Protein AF-A0A1F6WMM8-F1 (afdb_monomer_lite)

Organism: NCBI:txid1801764

Radius of gyration: 24.7 Å; chains: 1; bounding box: 41×43×90 Å

pLDDT: mean 87.57, std 16.32, range [40.16, 98.81]

Secondary structure (DSSP, 8-state):
--HHHHHHHHHHHHHHHHHHHHHHTT------S-HHHHHHHHHHHHHHHHTT-EEEE-TT-HHHHHHHHHTGGGGGGS-EEE--SS-TTSPPPHHHHHTT--SSSEEE-TTS-EEES---HHHHHHHTT----HHHHHHHHHHHHHHHHHHHHHHHHHHHHTTS--

InterPro domains:
  IPR036249 Thioredoxin-like superfamily [SSF52833] (55-127)

Foldseek 3Di:
DPVVVVVVVVVVVVVVVVVVVVVVVPPPPPPPPDVLLLVLLLLLLQLCVVQVKAWEAAPQDPQQVVLLVLSPVSSVSHNYDHQDPPDPPDHGDVVVVVVVPDDPGWMAGPVRDIDHTRDQSLVSCVVSVGDDDPSSNVSSVVSVVVVVVVVVVVVVVVVVVVVVPD

Sequence (166 aa):
MKKEHIFVTILVILIAGITTLAVVSNQKNNVDKNPVLSLALDKTAQCLVDGGAKFYGASWCSHCANQKALFKKSVKTLPYIECSTGGPGTPQTQVCIDAKIQSYPTWRFTDNTELSGEVSPLDLANKVSCSLDDTSIAELQIQKDELIAKQKSTQATQKSQSTTQD

Structure (mmCIF, N/CA/C/O backbone):
data_AF-A0A1F6WMM8-F1
#
_entry.id   AF-A0A1F6WMM8-F1
#
loop_
_atom_site.group_PDB
_atom_site.id
_atom_site.type_symbol
_atom_site.label_atom_id
_atom_site.label_alt_id
_atom_site.label_comp_id
_atom_site.label_asym_id
_atom_site.label_entity_id
_atom_site.label_seq_id
_atom_site.pdbx_PDB_ins_code
_atom_site.Cartn_x
_atom_site.Cartn_y
_atom_site.Cartn_z
_atom_site.occupancy
_atom_site.B_iso_or_equiv
_atom_site.auth_seq_id
_atom_site.auth_comp_id
_atom_site.auth_asym_id
_atom_site.auth_atom_id
_atom_site.pdbx_PDB_model_num
ATOM 1 N N . MET A 1 1 ? -22.302 21.915 -67.177 1.00 55.44 1 MET A N 1
ATOM 2 C CA . MET A 1 1 ? -20.910 21.647 -66.743 1.00 55.44 1 MET A CA 1
ATOM 3 C C . MET A 1 1 ? -20.702 22.012 -65.262 1.00 55.44 1 MET A C 1
ATOM 5 O O . MET A 1 1 ? -19.961 22.935 -64.968 1.00 55.44 1 MET A O 1
ATOM 9 N N . LYS A 1 2 ? -21.403 21.363 -64.313 1.00 59.62 2 LYS A N 1
ATOM 10 C CA . LYS A 1 2 ? -21.249 21.633 -62.855 1.00 59.62 2 LYS A CA 1
ATOM 11 C C . LYS A 1 2 ? -21.409 20.384 -61.967 1.00 59.62 2 LYS A C 1
ATOM 13 O O . LYS A 1 2 ? -20.813 20.338 -60.902 1.00 59.62 2 LYS A O 1
ATOM 18 N N . LYS A 1 3 ? -22.157 19.359 -62.410 1.00 58.81 3 LYS A N 1
ATOM 19 C CA . LYS A 1 3 ? -22.384 18.111 -61.649 1.00 58.81 3 LYS A CA 1
ATOM 20 C C . LYS A 1 3 ? -21.127 17.242 -61.495 1.00 58.81 3 LYS A C 1
ATOM 22 O O . LYS A 1 3 ? -20.868 16.791 -60.390 1.00 58.81 3 LYS A O 1
ATOM 27 N N . GLU A 1 4 ? -20.325 17.097 -62.550 1.00 62.03 4 GLU A N 1
ATOM 28 C CA . GLU A 1 4 ? -19.064 16.329 -62.519 1.00 62.03 4 GLU A CA 1
ATOM 29 C C . GLU A 1 4 ? -18.065 16.901 -61.493 1.00 62.03 4 GLU A C 1
ATOM 31 O O . GLU A 1 4 ? -17.492 16.166 -60.696 1.00 62.03 4 GLU A O 1
ATOM 36 N N . HIS A 1 5 ? -17.926 18.231 -61.417 1.00 61.16 5 HIS A N 1
ATOM 37 C CA . HIS A 1 5 ? -17.050 18.876 -60.430 1.00 61.16 5 HIS A CA 1
ATOM 38 C C . HIS A 1 5 ? -17.611 18.828 -59.003 1.00 61.16 5 HIS A C 1
ATOM 40 O O . HIS A 1 5 ? -16.836 18.760 -58.058 1.00 61.16 5 HIS A O 1
ATOM 46 N N . ILE A 1 6 ? -18.939 18.826 -58.824 1.00 69.00 6 ILE A N 1
ATOM 47 C CA . ILE A 1 6 ? -19.566 18.721 -57.496 1.00 69.00 6 ILE A CA 1
ATOM 48 C C . ILE A 1 6 ? -19.223 17.382 -56.828 1.00 69.00 6 ILE A C 1
ATOM 50 O O . ILE A 1 6 ? -18.859 17.377 -55.655 1.00 69.00 6 ILE A O 1
ATOM 54 N N . PHE A 1 7 ? -19.270 16.265 -57.562 1.00 72.88 7 PHE A N 1
ATOM 55 C CA . PHE A 1 7 ? -18.910 14.955 -57.005 1.00 72.88 7 PHE A CA 1
ATOM 56 C C . PHE A 1 7 ? -17.423 14.857 -56.656 1.00 72.88 7 PHE A C 1
ATOM 58 O O . PHE A 1 7 ? -17.084 14.349 -55.588 1.00 72.88 7 PHE A O 1
ATOM 65 N N . VAL A 1 8 ? -16.545 15.404 -57.502 1.00 74.88 8 VAL A N 1
ATOM 66 C CA . VAL A 1 8 ? -15.098 15.429 -57.240 1.00 74.88 8 VAL A CA 1
ATOM 67 C C . VAL A 1 8 ? -14.779 16.277 -56.003 1.00 74.88 8 VAL A C 1
ATOM 69 O O . VAL A 1 8 ? -14.020 15.837 -55.145 1.00 74.88 8 VAL A O 1
ATOM 72 N N . THR A 1 9 ? -15.411 17.442 -55.841 1.00 75.62 9 THR A N 1
ATOM 73 C CA . THR A 1 9 ? -15.201 18.299 -54.663 1.00 75.62 9 THR A CA 1
ATOM 74 C C . THR A 1 9 ? -15.722 17.651 -53.375 1.00 75.62 9 THR A C 1
ATOM 76 O O . THR A 1 9 ? -15.047 17.714 -52.350 1.00 75.62 9 THR A O 1
ATOM 79 N N . ILE A 1 10 ? -16.876 16.972 -53.412 1.00 79.44 10 ILE A N 1
ATOM 80 C CA . ILE A 1 10 ? -17.417 16.241 -52.250 1.00 79.44 10 ILE A CA 1
ATOM 81 C C . ILE A 1 10 ? -16.497 15.075 -51.862 1.00 79.44 10 ILE A C 1
ATOM 83 O O . ILE A 1 10 ? -16.223 14.884 -50.678 1.00 79.44 10 ILE A O 1
ATOM 87 N N . LEU A 1 11 ? -15.971 14.332 -52.840 1.00 79.00 11 LEU A N 1
ATOM 88 C CA . LEU A 1 11 ? -15.058 13.215 -52.594 1.00 79.00 11 LEU A CA 1
ATOM 89 C C . LEU A 1 11 ? -13.738 13.690 -51.963 1.00 79.00 11 LEU A C 1
ATOM 91 O O . LEU A 1 11 ? -13.268 13.087 -51.003 1.00 79.00 11 LEU A O 1
ATOM 95 N N . VAL A 1 12 ? -13.175 14.804 -52.440 1.00 76.62 12 VAL A N 1
ATOM 96 C CA . VAL A 1 12 ? -11.945 15.390 -51.881 1.00 76.62 12 VAL A CA 1
ATOM 97 C C . VAL A 1 12 ? -12.160 15.903 -50.452 1.00 76.62 12 VAL A C 1
ATOM 99 O O . VAL A 1 12 ? -11.305 15.675 -49.601 1.00 76.62 12 VAL A O 1
ATOM 102 N N . ILE A 1 13 ? -13.306 16.526 -50.149 1.00 76.75 13 ILE A N 1
ATOM 103 C CA . ILE A 1 13 ? -13.641 16.987 -48.788 1.0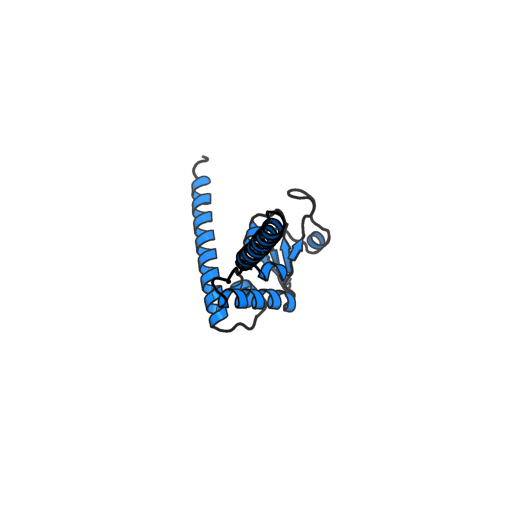0 76.75 13 ILE A CA 1
ATOM 104 C C . ILE A 1 13 ? -13.865 15.805 -47.836 1.00 76.75 13 ILE A C 1
ATOM 106 O O . ILE A 1 13 ? -13.419 15.859 -46.692 1.00 76.75 13 ILE A O 1
ATOM 110 N N . LEU A 1 14 ? -14.504 14.722 -48.292 1.00 75.06 14 LEU A N 1
ATOM 111 C CA . LEU A 1 14 ? -14.685 13.509 -47.489 1.00 75.06 14 LEU A CA 1
ATOM 112 C C . LEU A 1 14 ? -13.349 12.818 -47.199 1.00 75.06 14 LEU A C 1
ATOM 114 O O . LEU A 1 14 ? -13.090 12.458 -46.055 1.00 75.06 14 LEU A O 1
ATOM 118 N N . ILE A 1 15 ? -12.470 12.689 -48.197 1.00 72.88 15 ILE A N 1
ATOM 119 C CA . ILE A 1 15 ? -11.135 12.107 -48.004 1.00 72.88 15 ILE A CA 1
ATOM 120 C C . ILE A 1 15 ? -10.297 13.004 -47.079 1.00 72.88 15 ILE A C 1
ATOM 122 O O . ILE A 1 15 ? -9.707 12.506 -46.123 1.00 72.88 15 ILE A O 1
ATOM 126 N N . ALA A 1 16 ? -10.305 14.327 -47.276 1.00 65.12 16 ALA A N 1
ATOM 127 C CA . ALA A 1 16 ? -9.618 15.271 -46.393 1.00 65.12 16 ALA A CA 1
ATOM 128 C C . ALA A 1 16 ? -10.171 15.231 -44.951 1.00 65.12 16 ALA A C 1
ATOM 130 O O . ALA A 1 16 ? -9.399 15.200 -43.993 1.00 65.12 16 ALA A O 1
ATOM 131 N N . GLY A 1 17 ? -11.493 15.143 -44.777 1.00 62.72 17 GLY A N 1
ATOM 132 C CA . GLY A 1 17 ? -12.160 14.974 -43.480 1.00 62.72 17 GLY A CA 1
ATOM 133 C C . GLY A 1 17 ? -11.798 13.665 -42.767 1.00 62.72 17 GLY A C 1
ATOM 134 O O . GLY A 1 17 ? -11.542 13.658 -41.565 1.00 62.72 17 GLY A O 1
ATOM 135 N N . ILE A 1 18 ? -11.695 12.557 -43.506 1.00 64.19 18 ILE A N 1
ATOM 136 C CA . ILE A 1 18 ? -11.273 11.256 -42.964 1.00 64.19 18 ILE A CA 1
ATOM 137 C C . ILE A 1 18 ? -9.779 11.273 -42.600 1.00 64.19 18 ILE A C 1
ATOM 139 O O . ILE A 1 18 ? -9.401 10.796 -41.529 1.00 64.19 18 ILE A O 1
ATOM 143 N N . THR A 1 19 ? -8.922 11.869 -43.438 1.00 58.03 19 THR A N 1
ATOM 144 C CA . THR A 1 19 ? -7.481 11.989 -43.137 1.00 58.03 19 THR A CA 1
ATOM 145 C C . THR A 1 19 ? -7.209 12.888 -41.928 1.00 58.03 19 THR A C 1
ATOM 147 O O . THR A 1 19 ? -6.347 12.566 -41.114 1.00 58.03 19 THR A O 1
ATOM 150 N N . THR A 1 20 ? -7.974 13.969 -41.746 1.00 58.69 20 THR A N 1
ATOM 151 C CA . THR A 1 20 ? -7.841 14.856 -40.578 1.00 58.69 20 THR A CA 1
ATOM 152 C C . THR A 1 20 ? -8.328 14.202 -39.283 1.00 58.69 20 THR A C 1
ATOM 154 O O . THR A 1 20 ? -7.673 14.353 -38.252 1.00 58.69 20 THR A O 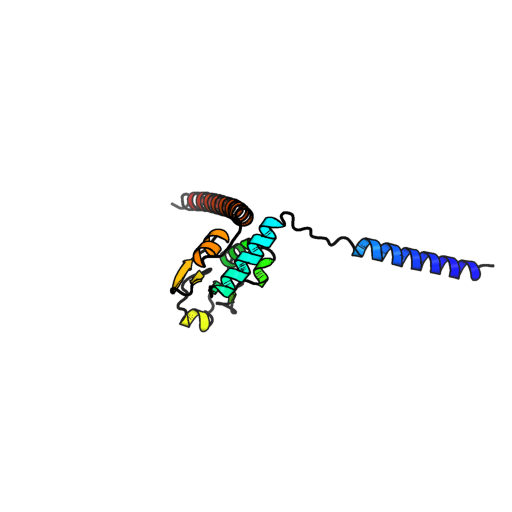1
ATOM 157 N N . LEU A 1 21 ? -9.398 13.401 -39.322 1.00 57.81 21 LEU A N 1
ATOM 158 C CA . LEU A 1 21 ? -9.862 12.628 -38.161 1.00 57.81 21 LEU A CA 1
ATOM 159 C C . LEU A 1 21 ? -8.841 11.568 -37.711 1.00 57.81 21 LEU A C 1
ATOM 161 O O . LEU A 1 21 ? -8.584 11.446 -36.513 1.00 57.81 21 LEU A O 1
ATOM 165 N N . ALA A 1 22 ? -8.209 10.853 -38.649 1.00 58.78 22 ALA A N 1
ATOM 166 C CA . ALA A 1 22 ? -7.231 9.810 -38.327 1.00 58.78 22 ALA A CA 1
ATOM 167 C C . ALA A 1 22 ? -5.964 10.355 -37.631 1.00 58.78 22 ALA A C 1
ATOM 169 O O . ALA A 1 22 ? -5.428 9.716 -36.721 1.00 58.78 22 ALA A O 1
ATOM 170 N N . VAL A 1 23 ? -5.503 11.553 -38.013 1.00 58.34 23 VAL A N 1
ATOM 171 C CA . VAL A 1 23 ? -4.320 12.200 -37.413 1.00 58.34 23 VAL A CA 1
ATOM 172 C C . VAL A 1 23 ? -4.591 12.661 -35.973 1.00 58.34 23 VAL A C 1
ATOM 174 O O . VAL A 1 23 ? -3.719 12.524 -35.117 1.00 58.34 23 VAL A O 1
ATOM 177 N N . VAL A 1 24 ? -5.809 13.122 -35.662 1.00 58.78 24 VAL A N 1
ATOM 178 C CA . VAL A 1 24 ? -6.187 13.551 -34.299 1.00 58.78 24 VAL A CA 1
ATOM 179 C C . VAL A 1 24 ? -6.415 12.357 -33.359 1.00 58.78 24 VAL A C 1
ATOM 181 O O . VAL A 1 24 ? -6.171 12.459 -32.157 1.00 58.78 24 VAL A O 1
ATOM 184 N N . SER A 1 25 ? -6.803 11.188 -33.879 1.00 58.53 25 SER A N 1
ATOM 185 C CA . SER A 1 25 ? -7.007 9.981 -33.062 1.00 58.53 25 SER A CA 1
ATOM 186 C C . SER A 1 25 ? -5.725 9.295 -32.564 1.00 58.53 25 SER A C 1
ATOM 188 O O . SER A 1 25 ? -5.824 8.390 -31.739 1.00 58.53 25 SER A O 1
ATOM 190 N N . ASN A 1 26 ? -4.532 9.718 -33.004 1.00 54.25 26 ASN A N 1
ATOM 191 C CA . ASN A 1 26 ? -3.274 9.018 -32.699 1.00 54.25 26 ASN A CA 1
ATOM 192 C C . ASN A 1 26 ? -2.356 9.716 -31.674 1.00 54.25 26 ASN A C 1
ATOM 194 O O . ASN A 1 26 ? -1.228 9.284 -31.446 1.00 54.25 26 ASN A O 1
ATOM 198 N N . GLN A 1 27 ? -2.836 10.759 -30.990 1.00 54.81 27 GLN A N 1
ATOM 199 C CA . GLN A 1 27 ? -2.139 11.369 -29.850 1.00 54.81 27 GLN A CA 1
ATOM 200 C C . GLN A 1 27 ? -2.875 11.102 -28.534 1.00 54.81 27 GLN A C 1
ATOM 202 O O . GLN A 1 27 ? -3.386 12.000 -27.870 1.00 54.81 27 GLN A O 1
ATOM 207 N N . LYS A 1 28 ? -2.885 9.841 -28.104 1.00 48.69 28 LYS A N 1
ATOM 208 C CA . LYS A 1 28 ? -3.111 9.505 -26.689 1.00 48.69 28 LYS A CA 1
ATOM 209 C C . LYS A 1 28 ? -2.034 8.567 -26.157 1.00 48.69 28 LYS A C 1
ATOM 211 O O . LYS A 1 28 ? -2.292 7.733 -25.297 1.00 48.69 28 LYS A O 1
ATOM 216 N N . ASN A 1 29 ? -0.802 8.747 -26.624 1.00 52.09 29 ASN A N 1
ATOM 217 C CA . ASN A 1 29 ? 0.357 8.097 -26.029 1.00 52.09 29 ASN A CA 1
ATOM 218 C C . ASN A 1 29 ? 0.697 8.836 -24.728 1.00 52.09 29 ASN A C 1
ATOM 220 O O . ASN A 1 29 ? 1.552 9.717 -24.697 1.00 52.09 29 ASN A O 1
ATOM 224 N N . ASN A 1 30 ? -0.013 8.503 -23.646 1.00 52.31 30 ASN A N 1
ATOM 225 C CA . ASN A 1 30 ? 0.431 8.807 -22.287 1.00 52.31 30 ASN A CA 1
ATOM 226 C C . ASN A 1 30 ? 1.643 7.919 -21.992 1.00 52.31 30 ASN A C 1
ATOM 228 O O . ASN A 1 30 ? 1.517 6.884 -21.338 1.00 52.31 30 ASN A O 1
ATOM 232 N N . VAL A 1 31 ? 2.793 8.309 -22.545 1.00 54.91 31 VAL A N 1
ATOM 233 C CA . VAL A 1 31 ? 4.095 7.740 -22.210 1.00 54.91 31 VAL A CA 1
ATOM 234 C C . VAL A 1 31 ? 4.277 7.920 -20.709 1.00 54.91 31 VAL A C 1
ATOM 236 O O . VAL A 1 31 ? 4.257 9.044 -20.200 1.00 54.91 31 VAL A O 1
ATOM 239 N N . ASP A 1 32 ? 4.398 6.806 -19.993 1.00 61.44 32 ASP A N 1
ATOM 240 C CA . ASP A 1 32 ? 4.743 6.825 -18.583 1.00 61.44 32 ASP A CA 1
ATOM 241 C C . ASP A 1 32 ? 6.107 7.504 -18.448 1.00 61.44 32 ASP A C 1
ATOM 243 O O . ASP A 1 32 ? 7.121 6.987 -18.910 1.00 61.44 32 ASP A O 1
ATOM 247 N N . LYS A 1 33 ? 6.126 8.701 -17.845 1.00 79.19 33 LYS A N 1
ATOM 248 C CA . LYS A 1 33 ? 7.328 9.551 -17.739 1.00 79.19 33 LYS A CA 1
ATOM 249 C C . LYS A 1 33 ? 8.491 8.875 -16.996 1.00 79.19 33 LYS A C 1
ATOM 251 O O . LYS A 1 33 ? 9.600 9.389 -17.022 1.00 79.19 33 LYS A O 1
ATOM 256 N N . ASN A 1 34 ? 8.229 7.745 -16.339 1.00 89.50 34 ASN A N 1
ATOM 257 C CA . ASN A 1 34 ? 9.226 6.881 -15.729 1.00 89.50 34 ASN A CA 1
ATOM 258 C C . ASN A 1 34 ? 8.774 5.406 -15.866 1.00 89.50 34 ASN A C 1
ATOM 260 O O . ASN A 1 34 ? 7.935 4.946 -15.076 1.00 89.50 34 ASN A O 1
ATOM 264 N N . PRO A 1 35 ? 9.260 4.671 -16.887 1.00 92.69 35 PRO A N 1
ATOM 265 C CA . PRO A 1 35 ? 8.874 3.278 -17.114 1.00 92.69 35 PRO A CA 1
ATOM 266 C C . PRO A 1 35 ? 9.413 2.332 -16.033 1.00 92.69 35 PRO A C 1
ATOM 268 O O . PRO A 1 35 ? 8.749 1.347 -15.719 1.00 92.69 35 PRO A O 1
ATOM 271 N N . VAL A 1 36 ? 10.560 2.647 -15.421 1.00 95.44 36 VAL A N 1
ATOM 272 C CA . VAL A 1 36 ? 11.157 1.831 -14.352 1.00 95.44 36 VAL A CA 1
ATOM 273 C C . VAL A 1 36 ? 10.289 1.880 -13.099 1.00 95.44 36 VAL A C 1
ATOM 275 O O . VAL A 1 36 ? 9.891 0.837 -12.589 1.00 95.44 36 VAL A O 1
ATOM 278 N N . LEU A 1 37 ? 9.899 3.079 -12.657 1.00 96.62 37 LEU A N 1
ATOM 279 C CA . LEU A 1 37 ? 8.983 3.238 -11.528 1.00 96.62 37 LEU A CA 1
ATOM 280 C C . LEU A 1 37 ? 7.624 2.581 -11.806 1.00 96.62 37 LEU A C 1
ATOM 282 O O . LEU A 1 37 ? 7.035 1.979 -10.916 1.00 96.62 37 LEU A O 1
ATOM 286 N N . SER A 1 38 ? 7.121 2.672 -13.040 1.00 96.69 38 SER A N 1
ATOM 287 C CA . SER A 1 38 ? 5.845 2.038 -13.407 1.00 96.69 38 SER A CA 1
ATOM 288 C C . SER A 1 38 ? 5.926 0.513 -13.284 1.00 96.69 38 SER A C 1
ATOM 290 O O . SER A 1 38 ? 5.061 -0.094 -12.658 1.00 96.69 38 SER A O 1
ATOM 292 N N . LEU A 1 39 ? 7.009 -0.091 -13.783 1.00 96.94 39 LEU A N 1
ATOM 293 C CA . LEU A 1 39 ? 7.273 -1.519 -13.622 1.00 96.94 39 LEU A CA 1
ATOM 294 C C . LEU A 1 39 ? 7.440 -1.914 -12.146 1.00 96.94 39 LEU A C 1
ATOM 296 O O . LEU A 1 39 ? 6.908 -2.939 -11.723 1.00 96.94 39 LEU A O 1
ATOM 300 N N . ALA A 1 40 ? 8.152 -1.110 -11.354 1.00 98.31 40 ALA A N 1
ATOM 301 C CA . ALA A 1 40 ? 8.348 -1.357 -9.927 1.00 98.31 40 ALA A CA 1
ATOM 302 C C . ALA A 1 40 ? 7.024 -1.326 -9.143 1.00 98.31 40 ALA A C 1
ATOM 304 O O . ALA A 1 40 ? 6.804 -2.167 -8.268 1.00 98.31 40 ALA A O 1
ATOM 305 N N . LEU A 1 41 ? 6.117 -0.403 -9.482 1.00 98.38 41 LEU A N 1
ATOM 306 C CA . LEU A 1 41 ? 4.779 -0.321 -8.891 1.00 98.38 41 LEU A CA 1
ATOM 307 C C . LEU A 1 41 ? 3.891 -1.496 -9.315 1.00 98.38 41 LEU A C 1
ATOM 309 O O . LEU A 1 41 ? 3.189 -2.041 -8.466 1.00 98.38 41 LEU A O 1
ATOM 313 N N . ASP A 1 42 ? 3.954 -1.926 -10.579 1.00 98.44 42 ASP A N 1
ATOM 314 C CA . ASP A 1 42 ? 3.223 -3.104 -11.061 1.00 98.44 42 ASP A CA 1
ATOM 315 C C . ASP A 1 42 ? 3.689 -4.381 -10.346 1.00 98.44 42 ASP A C 1
ATOM 317 O O . ASP A 1 42 ? 2.861 -5.126 -9.815 1.00 98.44 42 ASP A O 1
ATOM 321 N N . LYS A 1 43 ? 5.011 -4.599 -10.256 1.00 98.44 43 LYS A N 1
ATOM 322 C CA . LYS A 1 43 ? 5.603 -5.728 -9.517 1.00 98.44 43 LYS A CA 1
ATOM 323 C C . LYS A 1 43 ? 5.210 -5.696 -8.041 1.00 98.44 43 LYS A C 1
ATOM 325 O O . LYS A 1 43 ? 4.782 -6.712 -7.503 1.00 98.44 43 LYS A O 1
ATOM 330 N N . THR A 1 44 ? 5.318 -4.535 -7.395 1.00 98.75 44 THR A N 1
ATOM 331 C CA . THR A 1 44 ? 4.938 -4.373 -5.984 1.00 98.75 44 THR A CA 1
ATOM 332 C C . THR A 1 44 ? 3.452 -4.655 -5.769 1.00 98.75 44 THR A C 1
ATOM 334 O O . THR A 1 44 ? 3.098 -5.381 -4.846 1.00 98.75 44 THR A O 1
ATOM 337 N N . ALA A 1 45 ? 2.569 -4.122 -6.619 1.00 98.81 45 ALA A N 1
ATOM 338 C CA . ALA A 1 45 ? 1.129 -4.335 -6.499 1.00 98.81 45 ALA A CA 1
ATOM 339 C C . ALA A 1 45 ? 0.758 -5.818 -6.639 1.00 98.81 45 ALA A C 1
ATOM 341 O O . ALA A 1 45 ? -0.019 -6.323 -5.831 1.00 98.81 45 ALA A O 1
ATOM 342 N N . GLN A 1 46 ? 1.345 -6.519 -7.613 1.00 98.75 46 GLN A N 1
ATOM 343 C CA . GLN A 1 46 ? 1.135 -7.957 -7.779 1.00 98.75 46 GLN A CA 1
ATOM 344 C C . GLN A 1 46 ? 1.685 -8.747 -6.586 1.00 98.75 46 GLN A C 1
ATOM 346 O O . GLN A 1 46 ? 0.986 -9.576 -6.016 1.00 98.75 46 GLN A O 1
ATOM 351 N N . CYS A 1 47 ? 2.899 -8.432 -6.145 1.00 98.56 47 CYS A N 1
ATOM 352 C CA . CYS A 1 47 ? 3.523 -9.083 -5.001 1.00 98.56 47 CYS A CA 1
ATOM 353 C C . CYS A 1 47 ? 2.722 -8.900 -3.696 1.00 98.56 47 CYS A C 1
ATOM 355 O O . CYS A 1 47 ? 2.664 -9.813 -2.879 1.00 98.56 47 CYS A O 1
ATOM 357 N N . LEU A 1 48 ? 2.047 -7.762 -3.501 1.00 98.81 48 LEU A N 1
ATOM 358 C CA . LEU A 1 48 ? 1.136 -7.567 -2.366 1.00 98.81 48 LEU A CA 1
ATOM 359 C C . LEU A 1 48 ? -0.074 -8.505 -2.420 1.00 98.81 48 LEU A C 1
ATOM 361 O O . LEU A 1 48 ? -0.483 -9.021 -1.380 1.00 98.81 48 LEU A O 1
ATOM 365 N N . VAL A 1 49 ? -0.634 -8.734 -3.612 1.00 98.75 49 VAL A N 1
ATOM 366 C CA . VAL A 1 49 ? -1.703 -9.722 -3.819 1.00 98.75 49 VAL A CA 1
ATOM 367 C C . VAL A 1 49 ? -1.183 -11.126 -3.518 1.00 98.75 49 VAL A C 1
ATOM 369 O O . VAL A 1 49 ? -1.787 -11.839 -2.717 1.00 98.75 49 VAL A O 1
ATOM 372 N N . ASP A 1 50 ? -0.042 -11.495 -4.099 1.00 98.56 50 ASP A N 1
ATOM 373 C CA . ASP A 1 50 ? 0.558 -12.825 -3.951 1.00 98.56 50 ASP A CA 1
ATOM 374 C C . ASP A 1 50 ? 0.973 -13.105 -2.495 1.00 98.56 50 ASP A C 1
ATOM 376 O O . ASP A 1 50 ? 0.807 -14.214 -1.990 1.00 98.56 50 ASP A O 1
ATOM 380 N N . GLY A 1 51 ? 1.449 -12.077 -1.789 1.00 98.06 51 GLY A N 1
ATOM 381 C CA . GLY A 1 51 ? 1.798 -12.114 -0.369 1.00 98.06 51 GLY A CA 1
ATOM 382 C C . GLY A 1 51 ? 0.595 -12.090 0.579 1.00 98.06 51 GLY A C 1
ATOM 383 O O . GLY A 1 51 ? 0.780 -12.106 1.797 1.00 98.06 51 GLY A O 1
ATOM 384 N N . GLY A 1 52 ? -0.635 -12.034 0.056 1.00 98.31 52 GLY A N 1
ATOM 385 C CA . GLY A 1 52 ? -1.867 -12.059 0.845 1.00 98.31 52 GLY A CA 1
ATOM 386 C C . GLY A 1 52 ? -2.117 -10.795 1.671 1.00 98.31 52 GLY A C 1
ATOM 387 O O . GLY A 1 52 ? -2.874 -10.842 2.646 1.00 98.31 52 GLY A O 1
ATOM 388 N N . ALA A 1 53 ? -1.490 -9.670 1.312 1.00 98.69 53 ALA A N 1
ATOM 389 C CA . ALA A 1 53 ? -1.764 -8.393 1.951 1.00 98.69 53 ALA A CA 1
ATOM 390 C C . ALA A 1 53 ? -3.200 -7.941 1.653 1.00 98.69 53 ALA A C 1
ATOM 392 O O . ALA A 1 53 ? -3.769 -8.236 0.603 1.00 98.69 53 ALA A O 1
ATOM 393 N N . LYS A 1 54 ? -3.794 -7.194 2.581 1.00 98.81 54 LYS A N 1
ATOM 394 C CA . LYS A 1 54 ? -5.139 -6.629 2.446 1.00 98.81 54 LYS A CA 1
ATOM 395 C C . LYS A 1 54 ? -5.099 -5.144 2.741 1.00 98.81 54 LYS A C 1
ATOM 397 O O . LYS A 1 54 ? -4.634 -4.746 3.805 1.00 98.81 54 LYS A O 1
ATOM 402 N N . PHE A 1 55 ? -5.616 -4.346 1.817 1.00 98.81 55 PHE A N 1
ATOM 403 C CA . PHE A 1 55 ? -5.723 -2.901 1.951 1.00 98.81 55 PHE A CA 1
ATOM 404 C C . PHE A 1 55 ? -7.167 -2.517 2.273 1.00 98.81 55 PHE A C 1
ATOM 406 O O . PHE A 1 55 ? -8.009 -2.403 1.389 1.00 98.81 55 PHE A O 1
ATOM 413 N N . TYR A 1 56 ? -7.445 -2.275 3.546 1.00 98.81 56 TYR A N 1
ATOM 414 C CA . TYR A 1 56 ? -8.737 -1.806 4.023 1.00 98.81 56 TYR A CA 1
ATOM 415 C C . TYR A 1 56 ? -8.817 -0.285 3.945 1.00 98.81 56 TYR A C 1
ATOM 417 O O . TYR A 1 56 ? -7.935 0.433 4.427 1.00 98.81 56 TYR A O 1
ATOM 425 N N . GLY A 1 57 ? -9.895 0.225 3.363 1.00 98.44 57 GLY A N 1
ATOM 426 C CA . GLY A 1 57 ? -10.124 1.658 3.309 1.00 98.44 57 GLY A CA 1
ATOM 427 C C . GLY A 1 57 ? -11.543 2.014 2.916 1.00 98.44 57 GLY A C 1
ATOM 428 O O . GLY A 1 57 ? -12.394 1.143 2.765 1.00 98.44 57 GLY A O 1
ATOM 429 N N . ALA A 1 58 ? -11.784 3.310 2.750 1.00 98.31 58 ALA A N 1
ATOM 430 C CA . ALA A 1 58 ? -13.053 3.815 2.255 1.00 98.31 58 ALA A CA 1
ATOM 431 C C . ALA A 1 58 ? -12.863 4.678 1.009 1.00 98.31 58 ALA A C 1
ATOM 433 O O . ALA A 1 58 ? -11.941 5.495 0.945 1.00 98.31 58 ALA A O 1
ATOM 434 N N . SER A 1 59 ? -13.748 4.524 0.025 1.00 96.44 59 SER A N 1
ATOM 435 C CA . SER A 1 59 ? -13.678 5.247 -1.256 1.00 96.44 59 SER A CA 1
ATOM 436 C C . SER A 1 59 ? -13.672 6.775 -1.105 1.00 96.44 59 SER A C 1
ATOM 438 O O . SER A 1 59 ? -13.022 7.466 -1.886 1.00 96.44 59 SER A O 1
ATOM 440 N N . TRP A 1 60 ? -14.339 7.292 -0.073 1.00 96.50 60 TRP A N 1
ATOM 441 C CA . TRP A 1 60 ? -14.433 8.715 0.260 1.00 96.50 60 TRP A CA 1
ATOM 442 C C . TRP A 1 60 ? -13.294 9.222 1.162 1.00 96.50 60 TRP A C 1
ATOM 444 O O . TRP A 1 60 ? -13.206 10.421 1.423 1.00 96.50 60 TRP A O 1
ATOM 454 N N . CYS A 1 61 ? -12.427 8.343 1.675 1.00 97.38 61 CYS A N 1
ATOM 455 C CA . CYS A 1 61 ? -11.354 8.730 2.589 1.00 97.38 61 CYS A CA 1
ATOM 456 C C . CYS A 1 61 ? -10.184 9.370 1.823 1.00 97.38 61 CYS A C 1
ATOM 458 O O . CYS A 1 61 ? -9.581 8.746 0.946 1.00 97.38 61 CYS A O 1
ATOM 460 N N . SER A 1 62 ? -9.806 10.594 2.206 1.00 96.81 62 SER A N 1
ATOM 461 C CA . SER A 1 62 ? -8.703 11.347 1.589 1.00 96.81 62 SER A CA 1
ATOM 462 C C . SER A 1 62 ? -7.360 10.612 1.675 1.00 96.81 62 SER A C 1
ATOM 464 O O . SER A 1 62 ? -6.653 10.504 0.675 1.00 96.81 62 SER A O 1
ATOM 466 N N . HIS A 1 63 ? -7.035 10.025 2.827 1.00 97.31 63 HIS A N 1
ATOM 467 C CA . HIS A 1 63 ? -5.815 9.231 2.998 1.00 97.31 63 HIS A CA 1
ATOM 468 C C . HIS A 1 63 ? -5.833 7.938 2.172 1.00 97.31 63 HIS A C 1
ATOM 470 O O . HIS A 1 63 ? -4.800 7.523 1.651 1.00 97.31 63 HIS A O 1
ATOM 476 N N . CYS A 1 64 ? -7.004 7.322 1.971 1.00 98.44 64 CYS A N 1
ATOM 477 C CA . CYS A 1 64 ? -7.131 6.173 1.070 1.00 98.44 64 CYS A CA 1
ATOM 478 C C . CYS A 1 64 ? -6.900 6.577 -0.387 1.00 98.44 64 CYS A C 1
ATOM 480 O O . CYS A 1 64 ? -6.241 5.849 -1.128 1.00 98.44 64 CYS A O 1
ATOM 482 N N . ALA A 1 65 ? -7.415 7.737 -0.802 1.00 98.31 65 ALA A N 1
ATOM 483 C CA . ALA A 1 65 ? -7.165 8.277 -2.133 1.00 98.31 65 ALA A CA 1
ATOM 484 C C . ALA A 1 65 ? -5.670 8.575 -2.346 1.00 98.31 65 ALA A C 1
ATOM 486 O O . ALA A 1 65 ? -5.115 8.197 -3.378 1.00 98.31 65 ALA A O 1
ATOM 487 N N . ASN A 1 66 ? -4.995 9.156 -1.350 1.00 97.75 66 ASN A N 1
ATOM 488 C CA . ASN A 1 66 ? -3.549 9.387 -1.389 1.00 97.75 66 ASN A CA 1
ATOM 489 C C . ASN A 1 66 ? -2.759 8.075 -1.472 1.00 97.75 66 ASN A C 1
ATOM 491 O O . ASN A 1 66 ? -1.902 7.937 -2.342 1.00 97.75 66 ASN A O 1
ATOM 495 N N . GLN A 1 67 ? -3.086 7.086 -0.632 1.00 98.56 67 GLN A N 1
ATOM 496 C CA . GLN A 1 67 ? -2.469 5.758 -0.672 1.00 98.56 67 GLN A CA 1
ATOM 497 C C . GLN A 1 67 ? -2.605 5.112 -2.057 1.00 98.56 67 GLN A C 1
ATOM 499 O O . GLN A 1 67 ? -1.638 4.567 -2.585 1.00 98.56 67 GLN A O 1
ATOM 504 N N . LYS A 1 68 ? -3.797 5.191 -2.661 1.00 98.56 68 LYS A N 1
ATOM 505 C CA . LYS A 1 68 ? -4.068 4.696 -4.018 1.00 98.56 68 LYS A CA 1
ATOM 506 C C . LYS A 1 68 ? -3.237 5.435 -5.071 1.00 98.56 68 LYS A C 1
ATOM 508 O O . LYS A 1 68 ? -2.706 4.804 -5.981 1.00 98.56 68 LYS A O 1
ATOM 513 N N . ALA A 1 69 ? -3.079 6.751 -4.932 1.00 97.75 69 ALA A N 1
ATOM 514 C CA . ALA A 1 69 ? -2.311 7.573 -5.865 1.00 97.75 69 ALA A CA 1
ATOM 515 C C . ALA A 1 69 ? -0.815 7.210 -5.907 1.00 97.75 69 ALA A C 1
ATOM 517 O O . ALA A 1 69 ? -0.203 7.323 -6.972 1.00 97.75 69 ALA A O 1
ATOM 518 N N . LEU A 1 70 ? -0.240 6.709 -4.804 1.00 98.00 70 LEU A N 1
ATOM 519 C CA . LEU A 1 70 ? 1.150 6.225 -4.771 1.00 98.00 70 LEU A CA 1
ATOM 520 C C . LEU A 1 70 ? 1.402 5.098 -5.783 1.00 98.00 70 LEU A C 1
ATOM 522 O O . LEU A 1 70 ? 2.496 5.005 -6.337 1.00 98.00 70 LEU A O 1
ATOM 526 N N . PHE A 1 71 ? 0.374 4.300 -6.083 1.00 98.31 71 PHE A N 1
ATOM 527 C CA . PHE A 1 71 ? 0.442 3.189 -7.032 1.00 98.31 71 PHE A CA 1
ATOM 528 C C . PHE A 1 71 ? 0.092 3.568 -8.473 1.00 98.31 71 PHE A C 1
ATOM 530 O O . PHE A 1 71 ? 0.159 2.717 -9.355 1.00 98.31 71 PHE A O 1
ATOM 537 N N . LYS A 1 72 ? -0.252 4.831 -8.760 1.00 96.44 72 LYS A N 1
ATOM 538 C CA . LYS A 1 72 ? -0.549 5.312 -10.122 1.00 96.44 72 LYS A CA 1
ATOM 539 C C . LYS A 1 72 ? -1.524 4.370 -10.856 1.00 96.44 72 LYS A C 1
ATOM 541 O O . LYS A 1 72 ? -2.605 4.084 -10.353 1.00 96.44 72 LYS A O 1
ATOM 546 N N . LYS A 1 73 ? -1.159 3.876 -12.046 1.00 96.38 73 LYS A N 1
ATOM 547 C CA . LYS A 1 73 ? -1.974 2.941 -12.842 1.00 96.38 73 LYS A CA 1
ATOM 548 C C . LYS A 1 73 ? -2.073 1.545 -12.209 1.00 96.38 73 LYS A C 1
ATOM 550 O O . LYS A 1 73 ? -3.056 0.851 -12.459 1.00 96.38 73 LYS A O 1
ATOM 555 N N . SER A 1 74 ? -1.106 1.154 -11.380 1.00 97.94 74 SER A N 1
ATOM 556 C CA . SER A 1 74 ? -1.051 -0.136 -10.680 1.00 97.94 74 SER A CA 1
ATOM 557 C C . SER A 1 74 ? -2.079 -0.236 -9.547 1.00 97.94 74 SER A C 1
ATOM 559 O O . SER A 1 74 ? -2.320 -1.322 -9.029 1.00 97.94 74 SER A O 1
ATOM 561 N N . VAL A 1 75 ? -2.766 0.867 -9.207 1.00 98.12 75 VAL A N 1
ATOM 562 C CA . VAL A 1 75 ? -3.883 0.890 -8.244 1.00 98.12 75 VAL A CA 1
ATOM 563 C C . VAL A 1 75 ? -4.952 -0.169 -8.542 1.00 98.12 75 VAL A C 1
ATOM 565 O O . VAL A 1 75 ? -5.556 -0.712 -7.623 1.00 98.12 75 VAL A O 1
ATOM 568 N N . LYS A 1 76 ? -5.159 -0.492 -9.825 1.00 98.00 76 LYS A N 1
ATOM 569 C CA . LYS A 1 76 ? -6.134 -1.487 -10.297 1.00 98.00 76 LYS A CA 1
ATOM 570 C C . LYS A 1 76 ? -5.854 -2.912 -9.804 1.00 98.00 76 LYS A C 1
ATOM 572 O O . LYS A 1 76 ? -6.761 -3.732 -9.819 1.00 98.00 76 LYS A O 1
ATOM 577 N N . THR A 1 77 ? -4.612 -3.193 -9.415 1.00 98.69 77 THR A N 1
ATOM 578 C CA . THR A 1 77 ? -4.158 -4.516 -8.967 1.00 98.69 77 THR A CA 1
ATOM 579 C C . THR A 1 77 ? -4.184 -4.637 -7.445 1.00 98.69 77 THR A C 1
ATOM 581 O O . THR A 1 77 ? -4.108 -5.740 -6.921 1.00 98.69 77 THR A O 1
ATOM 584 N N . LEU A 1 78 ? -4.290 -3.525 -6.709 1.00 98.69 78 LEU A N 1
ATOM 585 C CA . LEU A 1 78 ? -4.185 -3.557 -5.253 1.00 98.69 78 LEU A CA 1
ATOM 586 C C . LEU A 1 78 ? -5.274 -4.434 -4.612 1.00 98.69 78 LEU A C 1
ATOM 588 O O . LEU A 1 78 ? -6.432 -4.360 -5.033 1.00 98.69 78 LEU A O 1
ATOM 592 N N . PRO A 1 79 ? -4.949 -5.173 -3.533 1.00 98.62 79 PRO A N 1
ATOM 593 C CA . PRO A 1 79 ? -5.905 -5.993 -2.790 1.00 98.62 79 PRO A CA 1
ATOM 594 C C . PRO A 1 79 ? -6.801 -5.127 -1.882 1.00 98.62 79 PRO A C 1
ATOM 596 O O . PRO A 1 79 ? -6.781 -5.240 -0.655 1.00 98.62 79 PRO A O 1
ATOM 599 N N . TYR A 1 80 ? -7.550 -4.201 -2.487 1.00 98.81 80 TYR A N 1
ATOM 600 C CA . TYR A 1 80 ? -8.390 -3.226 -1.794 1.00 98.81 80 TYR A CA 1
ATOM 601 C C . TYR A 1 80 ? -9.718 -3.830 -1.327 1.00 98.81 80 TYR A C 1
ATOM 603 O O . TYR A 1 80 ? -10.426 -4.480 -2.094 1.00 98.81 80 TYR A O 1
ATOM 611 N N . ILE A 1 81 ? -10.085 -3.540 -0.082 1.00 98.75 81 ILE A N 1
ATOM 612 C CA . ILE A 1 81 ? -11.351 -3.915 0.542 1.00 98.75 81 ILE A CA 1
ATOM 613 C C . ILE A 1 81 ? -12.077 -2.634 0.946 1.00 98.75 81 ILE A C 1
ATOM 615 O O . ILE A 1 81 ? -11.574 -1.839 1.743 1.00 98.75 81 ILE A O 1
ATOM 619 N N . GLU A 1 82 ? -13.273 -2.450 0.387 1.00 98.31 82 GLU A N 1
ATOM 620 C CA . GLU A 1 82 ? -14.141 -1.319 0.702 1.00 98.31 82 GLU A CA 1
ATOM 621 C C . GLU A 1 82 ? -14.832 -1.527 2.055 1.00 98.31 82 GLU A C 1
ATOM 623 O O . GLU A 1 82 ? -15.634 -2.449 2.241 1.00 98.31 82 GLU A O 1
ATOM 628 N N . CYS A 1 83 ? -14.524 -0.640 2.995 1.00 98.38 83 CYS A N 1
ATOM 629 C CA . CYS A 1 83 ? -15.032 -0.681 4.355 1.00 98.38 83 CYS A CA 1
ATOM 630 C C . CYS A 1 83 ? -16.222 0.238 4.611 1.00 98.38 83 CYS A C 1
ATOM 632 O O . CYS A 1 83 ? -16.851 0.077 5.648 1.00 98.38 83 CYS A O 1
ATOM 634 N N . SER A 1 84 ? -16.571 1.177 3.725 1.00 96.00 84 SER A N 1
ATOM 635 C CA . SER A 1 84 ? -17.768 2.010 3.893 1.00 96.00 84 SER A CA 1
ATOM 636 C C . SER A 1 84 ? -18.383 2.417 2.552 1.00 96.00 84 SER A C 1
ATOM 638 O O . SER A 1 84 ? -17.968 3.377 1.902 1.00 96.00 84 SER A O 1
ATOM 640 N N . THR A 1 85 ? -19.460 1.724 2.181 1.00 94.69 85 THR A N 1
ATOM 641 C CA . THR A 1 85 ? -20.252 2.031 0.981 1.00 94.69 85 THR A CA 1
ATOM 642 C C . THR A 1 85 ? -21.256 3.166 1.192 1.00 94.69 85 THR A C 1
ATOM 644 O O . THR A 1 85 ? -21.736 3.733 0.216 1.00 94.69 85 THR A O 1
ATOM 647 N N . GLY A 1 86 ? -21.598 3.485 2.446 1.00 93.12 86 GLY A N 1
ATOM 648 C CA . GLY A 1 86 ? -22.604 4.494 2.796 1.00 93.12 86 GLY A CA 1
ATOM 649 C C . GLY A 1 86 ? -22.063 5.921 2.930 1.00 93.12 86 GLY A C 1
ATOM 650 O O . GLY A 1 86 ? -22.852 6.860 2.988 1.00 93.12 86 GLY A O 1
ATOM 651 N N . GLY A 1 87 ? -20.740 6.100 2.950 1.00 93.56 87 GLY A N 1
ATOM 652 C CA . GLY A 1 87 ? -20.110 7.409 3.111 1.00 93.56 87 GLY A CA 1
ATOM 653 C C . GLY A 1 87 ? -19.559 7.671 4.521 1.00 93.56 87 GLY A C 1
ATOM 654 O O . GLY A 1 87 ? -19.493 6.769 5.364 1.00 93.56 87 GLY A O 1
ATOM 655 N N . PRO A 1 88 ? -19.111 8.909 4.792 1.00 93.50 88 PRO A N 1
ATOM 656 C CA . PRO A 1 88 ? -18.636 9.301 6.115 1.00 93.50 88 PRO A CA 1
ATOM 657 C C . PRO A 1 88 ? -19.718 9.116 7.188 1.00 93.50 88 PRO A C 1
ATOM 659 O O . PRO A 1 88 ? -20.867 9.502 6.993 1.00 93.50 88 PRO A O 1
ATOM 662 N N . GLY A 1 89 ? -19.347 8.544 8.336 1.00 91.75 89 GLY A N 1
ATOM 663 C CA . GLY A 1 89 ? -20.248 8.357 9.482 1.00 91.75 89 GLY A CA 1
ATOM 664 C C . GLY A 1 89 ? -21.217 7.174 9.376 1.00 91.75 89 GLY A C 1
ATOM 665 O O . GLY A 1 89 ? -21.944 6.910 10.331 1.00 91.75 89 GLY A O 1
ATOM 666 N N . THR A 1 90 ? -21.228 6.434 8.264 1.00 94.81 90 THR A N 1
ATOM 667 C CA . THR A 1 90 ? -22.040 5.216 8.153 1.00 94.81 90 THR A CA 1
ATOM 668 C C . THR A 1 90 ? -21.323 4.004 8.749 1.00 94.81 90 THR A C 1
ATOM 670 O O . THR A 1 90 ? -20.088 3.981 8.771 1.00 94.81 90 THR A O 1
ATOM 673 N N . PRO A 1 91 ? -22.066 2.965 9.179 1.00 96.38 91 PRO A N 1
ATOM 674 C CA . PRO A 1 91 ? -21.470 1.713 9.629 1.00 96.38 91 PRO A CA 1
ATOM 675 C C . PRO A 1 91 ? -20.505 1.122 8.598 1.00 96.38 91 PRO A C 1
ATOM 677 O O . PRO A 1 91 ? -20.695 1.279 7.387 1.00 96.38 91 PRO A O 1
ATOM 680 N N . GLN A 1 92 ? -19.476 0.431 9.090 1.00 97.88 92 GLN A N 1
ATOM 681 C CA . GLN A 1 92 ? -18.550 -0.288 8.225 1.00 97.88 92 GLN A CA 1
ATOM 682 C C . GLN A 1 92 ? -19.231 -1.499 7.571 1.00 97.88 92 GLN A C 1
ATOM 684 O O . GLN A 1 92 ? -20.225 -2.024 8.075 1.00 97.88 92 GLN A O 1
ATOM 689 N N . THR A 1 93 ? -18.668 -1.986 6.468 1.00 98.31 93 THR A N 1
ATOM 690 C CA . THR A 1 93 ? -19.049 -3.284 5.901 1.00 98.31 93 THR A CA 1
ATOM 691 C C . THR A 1 93 ? -18.694 -4.414 6.873 1.00 98.31 93 THR A C 1
ATOM 693 O O . THR A 1 93 ? -17.698 -4.333 7.597 1.00 98.31 93 THR A O 1
ATOM 696 N N . GLN A 1 94 ? -19.481 -5.498 6.875 1.00 98.12 94 GLN A N 1
ATOM 697 C CA . GLN A 1 94 ? -19.294 -6.608 7.820 1.00 98.12 94 GLN A CA 1
ATOM 698 C C . GLN A 1 94 ? -17.875 -7.194 7.763 1.00 98.12 94 GLN A C 1
ATOM 700 O O . GLN A 1 94 ? -17.273 -7.441 8.801 1.00 98.12 94 GLN A O 1
ATOM 705 N N . VAL A 1 95 ? -17.295 -7.308 6.562 1.00 98.06 95 VAL A N 1
ATOM 706 C CA . VAL A 1 95 ? -15.917 -7.790 6.377 1.00 98.06 95 VAL A CA 1
ATOM 707 C C . VAL A 1 95 ? -14.887 -6.951 7.145 1.00 98.06 95 VAL A C 1
ATOM 709 O O . VAL A 1 95 ? -13.922 -7.508 7.660 1.00 98.06 95 VAL A O 1
ATOM 712 N N . CYS A 1 96 ? -15.090 -5.635 7.270 1.00 98.19 96 CYS A N 1
ATOM 713 C CA . CYS A 1 96 ? -14.189 -4.755 8.015 1.00 98.19 96 CYS A CA 1
ATOM 714 C C . CYS A 1 96 ? -14.476 -4.755 9.525 1.00 98.19 96 CYS A C 1
ATOM 716 O O . CYS A 1 96 ? -13.532 -4.643 10.310 1.00 98.19 96 CYS A O 1
ATOM 718 N N . ILE A 1 97 ? -15.739 -4.959 9.926 1.00 98.25 97 ILE A N 1
ATOM 719 C CA . ILE A 1 97 ? -16.142 -5.157 11.330 1.00 98.25 97 ILE A CA 1
ATOM 720 C C . ILE A 1 97 ? -15.530 -6.449 11.882 1.00 98.25 97 ILE A C 1
ATOM 722 O O . ILE A 1 97 ? -14.879 -6.423 12.925 1.00 98.25 97 ILE A O 1
ATOM 726 N N . ASP A 1 98 ? -15.672 -7.562 11.160 1.00 98.06 98 ASP A N 1
ATOM 727 C CA . ASP A 1 98 ? -15.115 -8.867 11.540 1.00 98.06 98 ASP A CA 1
ATOM 728 C C . ASP A 1 98 ? -13.587 -8.817 11.587 1.00 98.06 98 ASP A C 1
ATOM 730 O O . ASP A 1 98 ? -12.942 -9.370 12.480 1.00 98.06 98 ASP A O 1
ATOM 734 N N . ALA A 1 99 ? -13.005 -8.079 10.642 1.00 97.25 99 ALA A N 1
ATOM 735 C CA . ALA A 1 99 ? -11.592 -7.762 10.617 1.00 97.25 99 ALA A CA 1
ATOM 736 C C . ALA A 1 99 ? -11.177 -6.762 11.712 1.00 97.25 99 ALA A C 1
ATOM 738 O O . ALA A 1 99 ? -9.980 -6.568 11.875 1.00 97.25 99 ALA A O 1
ATOM 739 N N . LYS A 1 100 ? -12.086 -6.147 12.475 1.00 97.50 100 LYS A N 1
ATOM 740 C CA . LYS A 1 100 ? -11.796 -5.167 13.541 1.00 97.50 100 LYS A CA 1
ATOM 741 C C . LYS A 1 100 ? -10.993 -3.940 13.077 1.00 97.50 100 LYS A C 1
ATOM 743 O O . LYS A 1 100 ? -10.164 -3.428 13.831 1.00 97.50 100 LYS A O 1
ATOM 748 N N . ILE A 1 101 ? -11.222 -3.464 11.853 1.00 97.88 101 ILE A N 1
ATOM 749 C CA . ILE A 1 101 ? -10.501 -2.314 11.279 1.00 97.88 101 ILE A CA 1
ATOM 750 C C . ILE A 1 101 ? -10.915 -1.012 11.974 1.00 97.88 101 ILE A C 1
ATOM 752 O O . ILE A 1 101 ? -12.060 -0.586 11.860 1.00 97.88 101 ILE A O 1
ATOM 756 N N . GLN A 1 102 ? -9.971 -0.355 12.654 1.00 95.56 102 GLN A N 1
ATOM 757 C CA . GLN A 1 102 ? -10.237 0.849 13.459 1.00 95.56 102 GLN A CA 1
ATOM 758 C C . GLN A 1 102 ? -10.090 2.165 12.687 1.00 95.56 102 GLN A C 1
ATOM 760 O O . GLN A 1 102 ? -10.718 3.165 13.026 1.00 95.56 102 GLN A O 1
ATOM 765 N N . SER A 1 103 ? -9.239 2.190 11.663 1.00 96.56 103 SER A N 1
ATOM 766 C CA . SER A 1 103 ? -8.904 3.404 10.917 1.00 96.56 103 SER A CA 1
ATOM 767 C C . SER A 1 103 ? -8.680 3.099 9.446 1.00 96.56 103 SER A C 1
ATOM 769 O O . SER A 1 103 ? -8.455 1.952 9.073 1.00 96.56 103 SER A O 1
ATOM 771 N N . TYR A 1 104 ? -8.706 4.137 8.614 1.00 97.62 104 TYR A N 1
ATOM 772 C CA . TYR A 1 104 ? -8.372 4.028 7.200 1.00 97.62 104 TYR A CA 1
ATOM 773 C C . TYR A 1 104 ? -7.256 5.006 6.821 1.00 97.62 104 TYR A C 1
ATOM 775 O O . TYR A 1 104 ? -7.249 6.133 7.322 1.00 97.62 104 TYR A O 1
ATOM 783 N N . PRO A 1 105 ? -6.395 4.645 5.858 1.00 98.31 105 PRO A N 1
ATOM 784 C CA . PRO A 1 105 ? -6.193 3.292 5.333 1.00 98.31 105 PRO A CA 1
ATOM 785 C C . PRO A 1 105 ? -5.513 2.375 6.371 1.00 98.31 105 PRO A C 1
ATOM 787 O O . PRO A 1 105 ? -4.764 2.853 7.223 1.00 98.31 105 PRO A O 1
ATOM 790 N N . THR A 1 106 ? -5.742 1.065 6.267 1.00 98.75 106 THR A N 1
ATOM 791 C CA . THR A 1 106 ? -5.016 0.038 7.033 1.00 98.75 106 THR A CA 1
ATOM 792 C C . THR A 1 106 ? -4.601 -1.100 6.109 1.00 98.75 106 THR A C 1
ATOM 794 O O . THR A 1 106 ? -5.422 -1.668 5.388 1.00 98.75 106 THR A O 1
ATOM 797 N N . TRP A 1 107 ? -3.323 -1.457 6.156 1.00 98.81 107 TRP A N 1
ATOM 798 C CA . TRP A 1 107 ? -2.771 -2.654 5.537 1.00 98.81 107 TRP A CA 1
ATOM 799 C C . TRP A 1 107 ? -2.660 -3.759 6.576 1.00 98.81 107 TRP A C 1
ATOM 801 O O . TRP A 1 107 ? -2.076 -3.528 7.630 1.00 98.81 107 TRP A O 1
ATOM 811 N N . ARG A 1 108 ? -3.173 -4.953 6.275 1.00 98.69 108 ARG A N 1
ATOM 812 C CA . ARG A 1 108 ? -2.969 -6.159 7.089 1.00 98.69 108 ARG A CA 1
ATOM 813 C C . ARG A 1 108 ? -2.250 -7.227 6.287 1.00 98.69 108 ARG A C 1
ATOM 815 O O . ARG A 1 108 ? -2.592 -7.455 5.127 1.00 98.69 108 ARG A O 1
ATOM 822 N N . PHE A 1 109 ? -1.310 -7.905 6.928 1.00 98.50 109 PHE A N 1
ATOM 823 C CA . PHE A 1 109 ? -0.490 -8.950 6.320 1.00 98.50 109 PHE A CA 1
ATOM 824 C C . PHE A 1 109 ? -0.857 -10.335 6.869 1.00 98.50 109 PHE A C 1
ATOM 826 O O . PHE A 1 109 ? -1.643 -10.464 7.810 1.00 98.50 109 PHE A O 1
ATOM 833 N N . THR A 1 110 ? -0.311 -11.387 6.263 1.00 97.25 110 THR A N 1
ATOM 834 C CA . THR A 1 110 ? -0.601 -12.790 6.617 1.00 97.25 110 THR A CA 1
ATOM 835 C C . THR A 1 110 ? -0.132 -1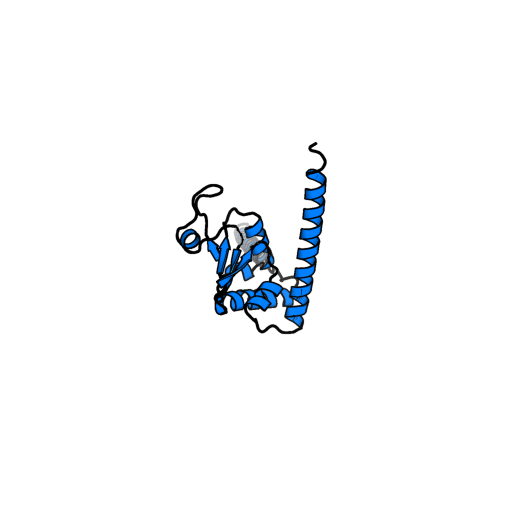3.174 8.021 1.00 97.25 110 THR A C 1
ATOM 837 O O . THR A 1 110 ? -0.714 -14.061 8.638 1.00 97.25 110 THR A O 1
ATOM 840 N N . ASP A 1 111 ? 0.856 -12.460 8.563 1.00 96.56 111 ASP A N 1
ATOM 841 C CA . ASP A 1 111 ? 1.325 -12.567 9.951 1.00 96.56 111 ASP A CA 1
ATOM 842 C C . ASP A 1 111 ? 0.427 -11.820 10.967 1.00 96.56 111 ASP A C 1
ATOM 844 O O . ASP A 1 111 ? 0.770 -11.728 12.144 1.00 96.56 111 ASP A O 1
ATOM 848 N N . ASN A 1 112 ? -0.724 -11.290 10.529 1.00 94.69 112 ASN A N 1
ATOM 849 C CA . ASN A 1 112 ? -1.664 -10.449 11.286 1.00 94.69 112 ASN A CA 1
ATOM 850 C C . ASN A 1 112 ? -1.109 -9.106 11.777 1.00 94.69 112 ASN A C 1
ATOM 852 O O . ASN A 1 112 ? -1.803 -8.394 12.504 1.00 94.69 112 ASN A O 1
ATOM 856 N N . THR A 1 113 ? 0.101 -8.719 11.380 1.00 97.81 113 THR A N 1
ATOM 857 C CA . THR A 1 113 ? 0.580 -7.363 11.646 1.00 97.81 113 THR A CA 1
ATOM 858 C C . THR A 1 113 ? -0.121 -6.355 10.739 1.00 97.81 113 THR A C 1
ATOM 860 O O . THR A 1 113 ? -0.654 -6.698 9.676 1.00 97.81 113 THR A O 1
ATOM 863 N N . GLU A 1 114 ? -0.106 -5.094 11.164 1.00 98.19 114 GLU A N 1
ATOM 864 C CA . GLU A 1 114 ? -0.761 -4.001 10.458 1.00 98.19 114 GLU A CA 1
ATOM 865 C C . GLU A 1 114 ? 0.150 -2.795 10.297 1.00 98.19 114 GLU A C 1
ATOM 867 O O . GLU A 1 114 ? 0.981 -2.498 11.155 1.00 98.19 114 GLU A O 1
ATOM 872 N N . LEU A 1 115 ? -0.059 -2.074 9.199 1.00 98.38 115 LEU A N 1
ATOM 873 C CA . LEU A 1 115 ? 0.448 -0.724 9.005 1.00 98.38 115 LEU A CA 1
ATOM 874 C C . LEU A 1 115 ? -0.744 0.193 8.730 1.00 98.38 115 LEU A C 1
ATOM 876 O O . LEU A 1 115 ? -1.526 -0.053 7.811 1.00 98.38 115 LEU A O 1
ATOM 880 N N . SER A 1 116 ? -0.882 1.247 9.528 1.00 96.94 116 SER A N 1
ATOM 881 C CA . SER A 1 116 ? -1.963 2.229 9.397 1.00 96.94 116 SER A CA 1
ATOM 882 C C . SER A 1 116 ? -1.463 3.520 8.758 1.00 96.94 116 SER A C 1
ATOM 884 O O . SER A 1 116 ? -0.307 3.905 8.931 1.00 96.94 116 SER A O 1
ATOM 886 N N . GLY A 1 117 ? -2.358 4.219 8.062 1.00 96.81 117 GLY A N 1
ATOM 887 C CA . GLY A 1 117 ? -2.035 5.455 7.356 1.00 96.81 117 GLY A CA 1
ATOM 888 C C . GLY A 1 117 ? -1.374 5.221 5.996 1.00 96.81 117 GLY A C 1
ATOM 889 O O . GLY A 1 117 ? -1.334 4.109 5.477 1.00 96.81 117 GLY A O 1
ATOM 890 N N . GLU A 1 118 ? -0.916 6.307 5.378 1.00 97.69 118 GLU A N 1
ATOM 891 C CA . GLU A 1 118 ? -0.260 6.266 4.069 1.00 97.69 118 GLU A CA 1
ATOM 892 C C . GLU A 1 118 ? 1.131 5.620 4.188 1.00 97.69 118 GLU A C 1
ATOM 894 O O . GLU A 1 118 ? 2.035 6.188 4.803 1.00 97.69 118 GLU A O 1
ATOM 899 N N . VAL A 1 119 ? 1.306 4.451 3.571 1.00 98.38 119 VAL A N 1
ATOM 900 C CA . VAL A 1 119 ? 2.544 3.662 3.558 1.00 98.38 119 VAL A CA 1
ATOM 901 C C . VAL A 1 119 ? 3.166 3.698 2.163 1.00 98.38 119 VAL A C 1
ATOM 903 O O . VAL A 1 119 ? 2.469 3.558 1.151 1.00 98.38 119 VAL A O 1
ATOM 906 N N . SER A 1 120 ? 4.488 3.872 2.099 1.00 98.62 120 SER A N 1
ATOM 907 C CA . SER A 1 120 ? 5.214 3.883 0.828 1.00 98.62 120 SER A CA 1
ATOM 908 C C . SER A 1 120 ? 5.156 2.511 0.132 1.00 98.62 120 SER A C 1
ATOM 910 O O . SER A 1 120 ? 5.167 1.480 0.813 1.00 98.62 120 SER A O 1
ATOM 912 N N . PRO A 1 121 ? 5.148 2.451 -1.214 1.00 98.75 121 PRO A N 1
ATOM 913 C CA . PRO A 1 121 ? 5.199 1.172 -1.918 1.00 98.75 121 PRO A CA 1
ATOM 914 C C . PRO A 1 121 ? 6.448 0.345 -1.585 1.00 98.75 121 PRO A C 1
ATOM 916 O O . PRO A 1 121 ? 6.347 -0.874 -1.506 1.00 98.75 121 PRO A O 1
ATOM 919 N N . LEU A 1 122 ? 7.594 0.983 -1.307 1.00 98.69 122 LEU A N 1
ATOM 920 C CA . LEU A 1 122 ? 8.806 0.276 -0.883 1.00 98.69 122 LEU A CA 1
ATOM 921 C C . LEU A 1 122 ? 8.621 -0.440 0.462 1.00 98.69 122 LEU A C 1
ATOM 923 O O . LEU A 1 122 ? 8.988 -1.602 0.601 1.00 98.69 122 LEU A O 1
ATOM 927 N N . ASP A 1 123 ? 8.032 0.230 1.454 1.00 98.62 123 ASP A N 1
ATOM 928 C CA . ASP A 1 123 ? 7.804 -0.380 2.770 1.00 98.62 123 ASP A CA 1
ATOM 929 C C . ASP A 1 123 ? 6.794 -1.526 2.692 1.00 98.62 123 ASP A C 1
ATOM 931 O O . ASP A 1 123 ? 6.976 -2.561 3.333 1.00 98.62 123 ASP A O 1
ATOM 935 N N . LEU A 1 124 ? 5.763 -1.370 1.858 1.00 98.75 124 LEU A N 1
ATOM 936 C CA . LEU A 1 124 ? 4.806 -2.434 1.567 1.00 98.75 124 LEU A CA 1
ATOM 937 C C . LEU A 1 124 ? 5.488 -3.630 0.892 1.00 98.75 124 LEU A C 1
ATOM 939 O O . LEU A 1 124 ? 5.271 -4.761 1.319 1.00 98.75 124 LEU A O 1
ATOM 943 N N . ALA A 1 125 ? 6.348 -3.386 -0.101 1.00 98.50 125 ALA A N 1
ATOM 944 C CA . ALA A 1 125 ? 7.117 -4.427 -0.776 1.00 98.50 125 ALA A CA 1
ATOM 945 C C . ALA A 1 125 ? 8.013 -5.201 0.203 1.00 98.50 125 ALA A C 1
ATOM 947 O O . ALA A 1 125 ? 8.012 -6.431 0.214 1.00 98.50 125 ALA A O 1
ATOM 948 N N . ASN A 1 126 ? 8.721 -4.483 1.080 1.00 98.19 126 ASN A N 1
ATOM 949 C CA . ASN A 1 126 ? 9.556 -5.081 2.120 1.00 98.19 126 ASN A CA 1
ATOM 950 C C . ASN A 1 126 ? 8.730 -5.932 3.087 1.00 98.19 126 ASN A C 1
ATOM 952 O O . ASN A 1 126 ? 9.154 -7.019 3.479 1.00 98.19 126 ASN A O 1
ATOM 956 N N . LYS A 1 127 ? 7.528 -5.471 3.449 1.00 98.25 127 LYS A N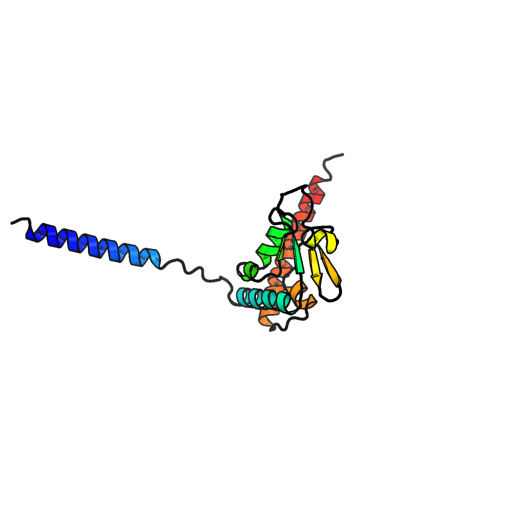 1
ATOM 957 C CA . LYS A 1 127 ? 6.670 -6.167 4.409 1.00 98.25 127 LYS A CA 1
ATOM 958 C C . LYS A 1 127 ? 6.184 -7.530 3.912 1.00 98.25 127 LYS A C 1
ATOM 960 O O . LYS A 1 127 ? 6.006 -8.433 4.726 1.00 98.25 127 LYS A O 1
ATOM 965 N N . VAL A 1 128 ? 6.029 -7.702 2.600 1.00 97.75 128 VAL A N 1
ATOM 966 C CA . VAL A 1 128 ? 5.703 -8.998 1.976 1.00 97.75 128 VAL A CA 1
ATOM 967 C C . VAL A 1 128 ? 6.915 -9.679 1.326 1.00 97.75 128 VAL A C 1
ATOM 969 O O . VAL A 1 128 ? 6.754 -10.667 0.621 1.00 97.75 128 VAL A O 1
ATOM 972 N N . SER A 1 129 ? 8.133 -9.188 1.587 1.00 96.88 129 SER A N 1
ATOM 973 C CA . SER A 1 129 ? 9.390 -9.743 1.058 1.00 96.88 129 SER A CA 1
ATOM 974 C C . SER A 1 129 ? 9.429 -9.856 -0.476 1.00 96.88 129 SER A C 1
ATOM 976 O O . SER A 1 129 ? 9.860 -10.873 -1.021 1.00 96.88 129 SER A O 1
ATOM 978 N N . CYS A 1 130 ? 8.981 -8.818 -1.192 1.00 96.31 130 CYS A N 1
ATOM 979 C CA . CYS A 1 130 ? 9.017 -8.806 -2.656 1.00 96.31 130 CYS A CA 1
ATOM 980 C C . CYS A 1 130 ? 10.436 -8.923 -3.215 1.00 96.31 130 CYS A C 1
ATOM 982 O O . CYS A 1 130 ? 11.348 -8.216 -2.791 1.00 96.31 130 CYS A O 1
ATOM 984 N N . SER A 1 131 ? 10.593 -9.734 -4.263 1.00 96.75 131 SER A N 1
ATOM 985 C CA . SER A 1 131 ? 11.813 -9.755 -5.068 1.00 96.75 131 SER A CA 1
ATOM 986 C C . SER A 1 131 ? 11.782 -8.610 -6.084 1.00 96.75 131 SER A C 1
ATOM 988 O O . SER A 1 131 ? 11.065 -8.663 -7.086 1.00 96.75 131 SER A O 1
ATOM 990 N N . LEU A 1 132 ? 12.537 -7.551 -5.799 1.00 96.88 132 LEU A N 1
ATOM 991 C CA . LEU A 1 132 ? 12.726 -6.396 -6.673 1.00 96.88 132 LEU A CA 1
ATOM 992 C C . LEU A 1 132 ? 14.211 -6.264 -7.027 1.00 96.88 132 LEU A C 1
ATOM 994 O O . LEU A 1 132 ? 15.074 -6.570 -6.211 1.00 96.88 132 LEU A O 1
ATOM 998 N N . ASP A 1 133 ? 14.497 -5.816 -8.248 1.00 97.88 133 ASP A N 1
ATOM 999 C CA . ASP A 1 133 ? 15.858 -5.473 -8.666 1.00 97.88 133 ASP A CA 1
ATOM 1000 C C . ASP A 1 133 ? 16.302 -4.126 -8.067 1.00 97.88 133 ASP A C 1
ATOM 1002 O O . ASP A 1 133 ? 15.474 -3.288 -7.699 1.00 97.88 133 ASP A O 1
ATOM 1006 N N . ASP A 1 134 ? 17.616 -3.905 -8.000 1.00 97.81 134 ASP A N 1
ATOM 1007 C CA . ASP 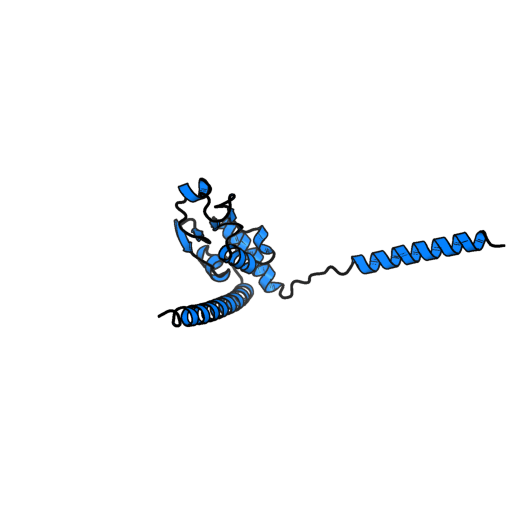A 1 134 ? 18.208 -2.710 -7.384 1.00 97.81 134 ASP A CA 1
ATOM 1008 C C . ASP A 1 134 ? 17.689 -1.405 -8.002 1.00 97.81 134 ASP A C 1
ATOM 1010 O O . ASP A 1 134 ? 17.518 -0.402 -7.309 1.00 97.81 134 ASP A O 1
ATOM 1014 N N . THR A 1 135 ? 17.394 -1.412 -9.306 1.00 97.25 135 THR A N 1
ATOM 1015 C CA . THR A 1 135 ? 16.865 -0.230 -10.000 1.00 97.25 135 THR A CA 1
ATOM 1016 C C . THR A 1 135 ? 15.429 0.069 -9.564 1.00 97.25 135 THR A C 1
ATOM 1018 O O . THR A 1 135 ? 15.095 1.217 -9.280 1.00 97.25 135 THR A O 1
ATOM 1021 N N . SER A 1 136 ? 14.587 -0.959 -9.441 1.00 97.81 136 SER A N 1
ATOM 1022 C CA . SER A 1 136 ? 13.227 -0.836 -8.913 1.00 97.81 136 SER A CA 1
ATOM 1023 C C . SER A 1 136 ? 13.237 -0.336 -7.468 1.00 97.81 136 SER A C 1
ATOM 1025 O O . SER A 1 136 ? 12.462 0.553 -7.121 1.00 97.81 136 SER A O 1
ATOM 1027 N N . ILE A 1 137 ? 14.135 -0.866 -6.631 1.00 98.31 137 ILE A N 1
ATOM 1028 C CA . ILE A 1 137 ? 14.290 -0.434 -5.235 1.00 98.31 137 ILE A CA 1
ATOM 1029 C C . ILE A 1 137 ? 14.695 1.043 -5.170 1.00 98.31 137 ILE A C 1
ATOM 1031 O O . ILE A 1 137 ? 14.087 1.802 -4.415 1.00 98.31 137 ILE A O 1
ATOM 1035 N N . ALA A 1 138 ? 15.667 1.471 -5.982 1.00 98.19 138 ALA A N 1
ATOM 1036 C CA . ALA A 1 138 ? 16.121 2.859 -6.019 1.00 98.19 138 ALA A CA 1
ATOM 1037 C C . ALA A 1 138 ? 14.992 3.837 -6.396 1.00 98.19 138 ALA A C 1
ATOM 1039 O O . ALA A 1 138 ? 14.810 4.857 -5.733 1.00 98.19 138 ALA A O 1
ATOM 1040 N N . GLU A 1 139 ? 14.182 3.507 -7.405 1.00 97.62 139 GLU A N 1
ATOM 1041 C CA . GLU A 1 139 ? 13.045 4.340 -7.821 1.00 97.62 139 GLU A CA 1
ATOM 1042 C C . GLU A 1 139 ? 11.948 4.426 -6.748 1.00 97.62 139 GLU A C 1
ATOM 1044 O O . GLU A 1 139 ? 11.413 5.505 -6.477 1.00 97.62 139 GLU A O 1
ATOM 1049 N N . LEU A 1 140 ? 11.623 3.307 -6.091 1.00 98.19 140 LEU A N 1
ATOM 1050 C CA . LEU A 1 140 ? 10.653 3.313 -4.993 1.00 98.19 140 LEU A CA 1
ATOM 1051 C C . LEU A 1 140 ? 11.180 4.061 -3.760 1.00 98.19 140 LEU A C 1
ATOM 1053 O O . LEU A 1 140 ? 10.392 4.677 -3.040 1.00 98.19 140 LEU A O 1
ATOM 1057 N N . GLN A 1 141 ? 12.494 4.047 -3.525 1.00 98.50 141 GLN A N 1
ATOM 1058 C CA . GLN A 1 141 ? 13.125 4.817 -2.454 1.00 98.50 141 GLN A CA 1
ATOM 1059 C C . GLN A 1 141 ? 13.008 6.326 -2.711 1.00 98.50 141 GLN A C 1
ATOM 1061 O O . GLN A 1 141 ? 12.586 7.055 -1.817 1.00 98.50 141 GLN A O 1
ATOM 1066 N N . ILE A 1 142 ? 13.263 6.791 -3.939 1.00 97.56 142 ILE A N 1
ATOM 1067 C CA . ILE A 1 142 ? 13.059 8.201 -4.316 1.00 97.56 142 ILE A CA 1
ATOM 1068 C C . ILE A 1 142 ? 11.600 8.614 -4.074 1.00 97.56 142 ILE A C 1
ATOM 1070 O O . ILE A 1 142 ? 11.333 9.627 -3.427 1.00 97.56 142 ILE A O 1
ATOM 1074 N N . GLN A 1 143 ? 10.641 7.793 -4.519 1.00 97.00 143 GLN A N 1
ATOM 1075 C CA . GLN A 1 143 ? 9.216 8.052 -4.287 1.00 97.00 143 GLN A CA 1
ATOM 1076 C C . GLN A 1 143 ? 8.868 8.106 -2.787 1.00 97.00 143 GLN A C 1
ATOM 1078 O O . GLN A 1 143 ? 8.053 8.928 -2.356 1.00 97.00 143 GLN A O 1
ATOM 1083 N N . LYS A 1 144 ? 9.465 7.228 -1.975 1.00 97.88 144 LYS A N 1
ATOM 1084 C CA . LYS A 1 144 ? 9.293 7.227 -0.519 1.00 97.88 144 LYS A CA 1
ATOM 1085 C C . LYS A 1 144 ? 9.818 8.521 0.106 1.00 97.88 144 LYS A C 1
ATOM 1087 O O . LYS A 1 144 ? 9.141 9.092 0.961 1.00 97.88 144 LYS A O 1
ATOM 1092 N N . ASP A 1 145 ? 10.975 9.006 -0.327 1.00 97.62 145 ASP A N 1
ATOM 1093 C CA . ASP A 1 145 ? 11.565 10.239 0.198 1.00 97.62 145 ASP A CA 1
ATOM 1094 C C . ASP A 1 145 ? 10.698 11.469 -0.122 1.00 97.62 145 ASP A C 1
ATOM 1096 O O . ASP A 1 145 ? 10.484 12.323 0.745 1.00 97.62 145 ASP A O 1
ATOM 1100 N N . GLU A 1 146 ? 10.095 11.516 -1.315 1.00 94.62 146 GLU A N 1
ATOM 1101 C CA . GLU A 1 146 ? 9.098 12.532 -1.684 1.00 94.62 146 GLU A CA 1
ATOM 1102 C C . GLU A 1 146 ? 7.852 12.483 -0.781 1.00 94.62 146 GLU A C 1
ATOM 1104 O O . GLU A 1 146 ? 7.374 13.523 -0.312 1.00 94.62 146 GLU A O 1
ATOM 1109 N N . LEU A 1 147 ? 7.333 11.281 -0.495 1.00 93.50 147 LEU A N 1
ATOM 1110 C CA . LEU A 1 147 ? 6.197 11.093 0.413 1.00 93.50 147 LEU A CA 1
ATOM 1111 C C . LEU A 1 147 ? 6.524 11.605 1.822 1.00 93.50 147 LEU A C 1
ATOM 1113 O O . LEU A 1 147 ? 5.742 12.365 2.399 1.00 93.50 147 LEU A O 1
ATOM 1117 N N . ILE A 1 148 ? 7.692 11.240 2.356 1.00 94.62 148 ILE A N 1
ATOM 1118 C CA . ILE A 1 148 ? 8.152 11.681 3.679 1.00 94.62 148 ILE A CA 1
ATOM 1119 C C . ILE A 1 148 ? 8.278 13.208 3.721 1.00 94.62 148 ILE A C 1
ATOM 1121 O O . ILE A 1 148 ? 7.837 13.840 4.685 1.00 94.62 148 ILE A O 1
ATOM 1125 N N . ALA A 1 149 ? 8.843 13.827 2.681 1.00 94.06 149 ALA A N 1
ATOM 1126 C CA . ALA A 1 149 ? 8.948 15.281 2.590 1.00 94.06 149 ALA A CA 1
ATOM 1127 C C . ALA A 1 149 ? 7.563 15.957 2.587 1.00 94.06 149 ALA A C 1
ATOM 1129 O O . ALA A 1 149 ? 7.334 16.917 3.332 1.00 94.06 149 ALA A O 1
ATOM 1130 N N . LYS A 1 150 ? 6.603 15.416 1.824 1.00 89.50 150 LYS A N 1
ATOM 1131 C CA . LYS A 1 150 ? 5.222 15.918 1.774 1.00 89.50 150 LYS A CA 1
ATOM 1132 C C . LYS A 1 150 ? 4.525 15.814 3.133 1.00 89.50 150 LYS A C 1
ATOM 1134 O O . LYS A 1 150 ? 3.902 16.780 3.581 1.00 89.50 150 LYS A O 1
ATOM 1139 N N . GLN A 1 151 ? 4.660 14.683 3.820 1.00 88.19 151 GLN A N 1
ATOM 1140 C CA . GLN A 1 151 ? 4.068 14.479 5.144 1.00 88.19 151 GLN A CA 1
ATOM 1141 C C . GLN A 1 151 ? 4.661 15.440 6.183 1.00 88.19 151 GLN A C 1
ATOM 1143 O O . GLN A 1 151 ? 3.907 16.081 6.915 1.00 88.19 151 GLN A O 1
ATOM 1148 N N . LYS A 1 152 ? 5.988 15.631 6.183 1.00 89.69 15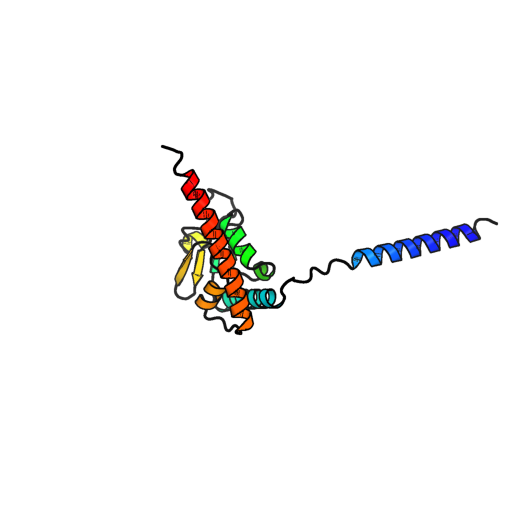2 LYS A N 1
ATOM 1149 C CA . LYS A 1 152 ? 6.663 16.614 7.049 1.00 89.69 152 LYS A CA 1
ATOM 1150 C C . LYS A 1 152 ? 6.146 18.034 6.821 1.00 89.69 152 LYS A C 1
ATOM 1152 O O . LYS A 1 152 ? 5.861 18.739 7.786 1.00 89.69 152 LYS A O 1
ATOM 1157 N N . SER A 1 153 ? 5.976 18.443 5.562 1.00 81.94 153 SER A N 1
ATOM 1158 C CA . SER A 1 153 ? 5.437 19.773 5.244 1.00 81.94 153 SER A CA 1
ATOM 1159 C C . SER A 1 153 ? 3.998 19.954 5.745 1.00 81.94 153 SER A C 1
ATOM 1161 O O . SER A 1 153 ? 3.675 20.979 6.337 1.00 81.94 153 SER A O 1
ATOM 1163 N N . THR A 1 154 ? 3.162 18.921 5.614 1.00 77.19 154 THR A N 1
ATOM 1164 C CA . THR A 1 154 ? 1.752 18.954 6.037 1.00 77.19 154 THR A CA 1
ATOM 1165 C C . THR A 1 154 ? 1.623 19.029 7.561 1.00 77.19 154 THR A C 1
ATOM 1167 O O . THR A 1 154 ? 0.810 19.791 8.083 1.00 77.19 154 THR A O 1
ATOM 1170 N N . GLN A 1 155 ? 2.469 18.293 8.289 1.00 75.62 155 GLN A N 1
ATOM 1171 C CA . GLN A 1 155 ? 2.515 18.333 9.753 1.00 75.62 155 GLN A CA 1
ATOM 1172 C C . GLN A 1 155 ? 2.991 19.694 10.280 1.00 75.62 155 GLN A C 1
ATOM 1174 O O . GLN A 1 155 ? 2.448 20.193 11.265 1.00 75.62 155 GLN A O 1
ATOM 1179 N N . ALA A 1 156 ? 3.960 20.329 9.612 1.00 74.06 156 ALA A N 1
ATOM 1180 C CA . ALA A 1 156 ? 4.409 21.675 9.967 1.00 74.06 156 ALA A CA 1
ATOM 1181 C C . ALA A 1 156 ? 3.278 22.713 9.824 1.00 74.06 156 ALA A C 1
ATOM 1183 O O . ALA A 1 156 ? 3.107 23.564 10.698 1.00 74.06 156 ALA A O 1
ATOM 1184 N N . THR A 1 157 ? 2.456 22.604 8.776 1.00 63.94 157 THR A N 1
ATOM 1185 C CA . THR A 1 157 ? 1.291 23.478 8.567 1.00 63.94 157 THR A CA 1
ATOM 1186 C C . THR A 1 157 ? 0.197 23.255 9.617 1.00 63.94 157 THR A C 1
ATOM 1188 O O . THR A 1 157 ? -0.335 24.226 10.148 1.00 63.94 157 THR A O 1
ATOM 1191 N N . GLN A 1 158 ? -0.098 22.003 9.984 1.00 62.38 158 GLN A N 1
ATOM 1192 C CA . GLN A 1 158 ? -1.101 21.687 11.013 1.00 62.38 158 GLN A CA 1
ATOM 1193 C C . GLN A 1 158 ? -0.671 22.150 12.412 1.00 62.38 158 GLN A C 1
ATOM 1195 O O . GLN A 1 158 ? -1.477 22.706 13.158 1.00 62.38 158 GLN A O 1
ATOM 1200 N N . LYS A 1 159 ? 0.616 21.999 12.754 1.00 67.38 159 LYS A N 1
ATOM 1201 C CA . LYS A 1 159 ? 1.156 22.473 14.036 1.00 67.38 159 LYS A CA 1
ATOM 1202 C C . LYS A 1 159 ? 1.083 23.997 14.166 1.00 67.38 159 LYS A C 1
ATOM 1204 O O . LYS A 1 159 ? 0.813 24.486 15.254 1.00 67.38 159 LYS A O 1
ATOM 1209 N N . SER A 1 160 ? 1.259 24.732 13.065 1.00 60.28 160 SER A N 1
ATOM 1210 C CA . SER A 1 160 ? 1.138 26.196 13.046 1.00 60.28 160 SER A CA 1
ATOM 1211 C C . SER A 1 160 ? -0.305 26.698 13.189 1.00 60.28 160 SER A C 1
ATOM 1213 O O . SER A 1 160 ? -0.493 27.832 13.617 1.00 60.28 160 SER A O 1
ATOM 1215 N N . GLN A 1 161 ? -1.309 25.892 12.824 1.00 56.34 161 GLN A N 1
ATOM 1216 C CA . GLN A 1 161 ? -2.732 26.247 12.931 1.00 56.34 161 GLN A CA 1
ATOM 1217 C C . GLN A 1 161 ? -3.332 25.905 14.303 1.00 56.34 161 GLN A C 1
ATOM 1219 O O . GLN A 1 161 ? -4.294 26.541 14.716 1.00 56.34 161 GLN A O 1
ATOM 1224 N N . SER A 1 162 ? -2.746 24.950 15.033 1.00 54.53 162 SER A N 1
ATOM 1225 C CA . SER A 1 162 ? -3.164 24.601 16.399 1.00 54.53 162 SER A CA 1
ATOM 1226 C C . SER A 1 162 ? -2.670 25.587 17.471 1.00 54.53 162 SER A C 1
ATOM 1228 O O . SER A 1 162 ? -3.159 25.534 18.591 1.00 54.53 162 SER A O 1
ATOM 1230 N N . THR A 1 163 ? -1.707 26.462 17.161 1.00 53.62 163 THR A N 1
ATOM 1231 C CA . THR A 1 163 ? -1.125 27.452 18.096 1.00 53.62 163 THR A CA 1
ATOM 1232 C C . THR A 1 163 ? -1.778 28.840 18.053 1.00 53.62 163 THR A C 1
ATOM 1234 O O . THR A 1 163 ? -1.339 29.733 18.768 1.00 53.62 163 THR A O 1
ATOM 1237 N N . THR A 1 164 ? -2.799 29.054 17.220 1.00 50.97 164 THR A N 1
ATOM 1238 C CA . THR A 1 164 ? -3.538 30.332 17.100 1.00 50.97 164 THR A CA 1
ATOM 1239 C C . THR A 1 164 ? -4.957 30.262 17.671 1.00 50.97 164 THR A C 1
ATOM 1241 O O . THR A 1 164 ? -5.796 31.105 17.362 1.00 50.97 164 THR A O 1
ATOM 1244 N N . GLN A 1 165 ? -5.232 29.249 18.491 1.00 44.69 165 GLN A N 1
ATOM 1245 C CA . GLN A 1 165 ? -6.535 29.010 19.101 1.00 44.69 165 GLN A CA 1
ATOM 1246 C C . GLN A 1 165 ? -6.380 28.816 20.620 1.00 44.69 165 GLN A C 1
ATOM 1248 O O . GLN A 1 165 ? -6.832 27.814 21.157 1.00 44.69 165 GLN A O 1
ATOM 1253 N N . ASP A 1 166 ? -5.705 29.772 21.266 1.00 40.16 166 ASP A N 1
ATOM 1254 C CA . ASP A 1 166 ? -5.717 30.035 22.715 1.00 40.16 166 ASP A CA 1
ATOM 1255 C C . ASP A 1 166 ? -5.962 31.537 22.942 1.00 40.16 166 ASP A C 1
ATOM 1257 O O . ASP A 1 166 ? -5.380 32.347 22.177 1.00 40.16 166 ASP A O 1
#